Protein AF-0000000073191950 (afdb_homodimer)

pLDDT: mean 92.5, std 9.01, range [41.03, 98.0]

Organism: Anisakis simplex (NCBI:txid6269)

Secondary structure (DSSP, 8-state):
---HHHHHHHHHHHTT-HHHHHHHHHHHTGGGGTTTS-HHHHHHHHHHHHHHHHHHTGGGSTTT---S-HHHHHHHHHHHHHHHHHTT-/---HHHHHHHHHHHTT-HHHHHHHHHHHTGGGGTTTS-HHHHHHHHHHHHHHHHHHTGGGSTTT---S-HHHHHHHHHHHHHHHHHTT-

Sequence (178 aa):
MRCPKMEQCSLNCMNKGLESALPCVIKHCNVHCFDGDCPQCASMAKRIFLHICRENDVPHLPMVMFNGTCLGLFDKVVRKYIDANKNNDMRCPKMEQCSLNCMNKGLESALPCVIKHCNVHCFDGDCPQCASMAKRIFLHICRENDVPHLPMVMFNGTCLGLFDKVVRKYIDANKNND

Foldseek 3Di:
DFQPQLVVQLVVLCVVPPVRSVVSSVQARLLSLQPPRNVVSVVVVLVVQLVVCVVPVVCPPPVNVHDDHSNVVSVVVSVVVNVVRVVVD/DFQPQLVVQLVVLCVVPPVRSVVSSVQARVLSLQPPRNVVSVVVVLVVQLVVCVVPVVCPPPVNVHDDHSNVVSVVVSVVVNVVRVVVD

InterPro domains:
  IPR035161 Protein of unknown function DUF5332 [PF17266] (1-86)
  IPR035161 Protein of unknown function DUF5332 [PTHR38612] (2-83)

Solvent-accessible surface area (backbone atoms only — not comparable to full-atom values): 9674 Å² total; per-residue (Å²): 137,70,33,65,64,33,45,54,46,38,49,60,24,38,62,70,12,65,88,49,17,57,66,41,28,64,72,68,21,54,59,32,32,71,73,74,44,14,59,71,53,36,51,52,51,47,52,52,49,40,50,46,26,64,76,61,46,41,42,71,33,89,50,48,63,44,92,68,50,55,70,54,51,50,51,52,54,50,50,51,52,46,60,68,52,56,72,73,106,135,70,32,65,65,34,45,54,45,39,50,59,25,37,62,70,12,64,88,49,18,56,65,41,28,65,73,69,20,54,59,35,31,69,74,74,44,14,61,71,55,35,51,52,52,47,52,52,48,42,51,48,26,62,76,62,46,42,42,70,34,90,52,47,61,43,93,70,50,56,67,53,50,50,52,54,53,50,49,52,51,46,60,67,53,54,72,73,109

Radius of gyration: 16.43 Å; Cα contacts (8 Å, |Δi|>4): 199; chains: 2; bounding box: 34×49×34 Å

Structure (mmCIF, N/CA/C/O backbone):
data_AF-0000000073191950-model_v1
#
loop_
_entity.id
_entity.type
_entity.pdbx_description
1 polymer 'TAZ-type domain-containing protein'
#
loop_
_atom_site.group_PDB
_atom_site.id
_atom_site.type_symbol
_atom_site.label_atom_id
_atom_site.label_alt_id
_atom_site.label_comp_id
_atom_site.label_asym_id
_atom_site.label_entity_id
_atom_site.label_seq_id
_atom_site.pdbx_PDB_ins_code
_atom_site.Cartn_x
_atom_site.Cartn_y
_atom_site.Cartn_z
_atom_site.occupancy
_atom_site.B_iso_or_equiv
_atom_site.auth_seq_id
_atom_site.auth_comp_id
_atom_site.auth_asym_id
_atom_site.auth_atom_id
_atom_site.pdbx_PDB_model_num
ATOM 1 N N . MET A 1 1 ? 2.404 13.5 -10.039 1 74.25 1 MET A N 1
ATOM 2 C CA . MET A 1 1 ? 1.729 12.234 -9.766 1 74.25 1 MET A CA 1
ATOM 3 C C . MET A 1 1 ? 0.422 12.469 -9.016 1 74.25 1 MET A C 1
ATOM 5 O O . MET A 1 1 ? 0.412 13.094 -7.953 1 74.25 1 MET A O 1
ATOM 9 N N . ARG A 1 2 ? -0.662 12.234 -9.734 1 88.44 2 ARG A N 1
ATOM 10 C CA . ARG A 1 2 ? -1.921 12.516 -9.055 1 88.44 2 ARG A CA 1
ATOM 11 C C . ARG A 1 2 ? -2.727 11.234 -8.844 1 88.44 2 ARG A C 1
ATOM 13 O O . ARG A 1 2 ? -2.689 10.328 -9.68 1 88.44 2 ARG A O 1
ATOM 20 N N . CYS A 1 3 ? -3.334 11.109 -7.656 1 96.88 3 CYS A N 1
ATOM 21 C CA . CYS A 1 3 ? -4.297 10.086 -7.273 1 96.88 3 CYS A CA 1
ATOM 22 C C . CYS A 1 3 ? -5.547 10.711 -6.664 1 96.88 3 CYS A C 1
ATOM 24 O O . CYS A 1 3 ? -5.773 10.602 -5.457 1 96.88 3 CYS A O 1
ATOM 26 N N . PRO A 1 4 ? -6.328 11.234 -7.535 1 96.81 4 PRO A N 1
ATOM 27 C CA . PRO A 1 4 ? -7.371 12.125 -7.016 1 96.81 4 PRO A CA 1
ATOM 28 C C . PRO A 1 4 ? -8.273 11.438 -5.996 1 96.81 4 PRO A C 1
ATOM 30 O O . PRO A 1 4 ? -8.555 12.008 -4.934 1 96.81 4 PRO A O 1
ATOM 33 N N . LYS A 1 5 ? -8.766 10.266 -6.309 1 97.25 5 LYS A N 1
ATOM 34 C CA . LYS A 1 5 ? -9.656 9.578 -5.371 1 97.25 5 LYS A CA 1
ATOM 35 C C . LYS A 1 5 ? -8.922 9.219 -4.082 1 97.25 5 LYS A C 1
ATOM 37 O O . LYS A 1 5 ? -9.453 9.398 -2.988 1 97.25 5 LYS A O 1
ATOM 42 N N . MET A 1 6 ? -7.723 8.75 -4.223 1 96 6 MET A N 1
ATOM 43 C CA . MET A 1 6 ? -6.918 8.391 -3.059 1 96 6 MET A CA 1
ATOM 44 C C . MET A 1 6 ? -6.594 9.625 -2.223 1 96 6 MET A C 1
ATOM 46 O O . MET A 1 6 ? -6.613 9.57 -0.992 1 96 6 MET A O 1
ATOM 50 N N . GLU A 1 7 ? -6.285 10.688 -2.877 1 95.94 7 GLU A N 1
ATOM 51 C CA . GLU A 1 7 ? -5.973 11.93 -2.186 1 95.94 7 GLU A CA 1
ATOM 52 C C . GLU A 1 7 ? -7.148 12.406 -1.339 1 95.94 7 GLU A C 1
ATOM 54 O O . GLU A 1 7 ? -6.984 12.719 -0.158 1 95.94 7 GLU A O 1
ATOM 59 N N . GLN A 1 8 ? -8.289 12.438 -1.971 1 96.5 8 GLN A N 1
ATOM 60 C CA . GLN A 1 8 ? -9.484 12.883 -1.259 1 96.5 8 GLN A CA 1
ATOM 61 C C . GLN A 1 8 ? -9.836 11.93 -0.121 1 96.5 8 GLN A C 1
ATOM 63 O O . GLN A 1 8 ? -10.195 12.367 0.973 1 96.5 8 GLN A O 1
ATOM 68 N N . CYS A 1 9 ? -9.812 10.695 -0.333 1 97.19 9 CYS A N 1
ATOM 69 C CA . CYS A 1 9 ? -10.086 9.68 0.682 1 97.19 9 CYS A CA 1
ATOM 70 C C . CYS A 1 9 ? -9.117 9.812 1.856 1 97.19 9 CYS A C 1
ATOM 72 O O . CYS A 1 9 ? -9.539 9.758 3.016 1 97.19 9 CYS A O 1
ATOM 74 N N . SER A 1 10 ? -7.863 9.977 1.539 1 96.31 10 SER A N 1
ATOM 75 C CA . SER A 1 10 ? -6.84 10.109 2.572 1 96.31 10 SER A CA 1
ATOM 76 C C . SER A 1 10 ? -7.066 11.367 3.41 1 96.31 10 SER A C 1
ATOM 78 O O . SER A 1 10 ? -6.855 11.352 4.625 1 96.31 10 SER A O 1
ATOM 80 N N . LEU A 1 11 ? -7.445 12.406 2.723 1 94.88 11 LEU A N 1
ATOM 81 C CA . LEU A 1 11 ? -7.738 13.641 3.441 1 94.88 11 LEU A CA 1
ATOM 82 C C . LEU A 1 11 ? -8.883 13.438 4.43 1 94.88 11 LEU A C 1
ATOM 84 O O . LEU A 1 11 ? -8.828 13.93 5.559 1 94.88 11 LEU A O 1
ATOM 88 N N . ASN A 1 12 ? -9.93 12.719 3.994 1 96.12 12 ASN A N 1
ATOM 89 C CA . ASN A 1 12 ? -11.031 12.398 4.891 1 96.12 12 ASN A CA 1
ATOM 90 C C . ASN A 1 12 ? -10.547 11.617 6.117 1 96.12 12 ASN A C 1
ATOM 92 O O . ASN A 1 12 ? -11.039 11.836 7.227 1 96.12 12 ASN A O 1
ATOM 96 N N . CYS A 1 13 ? -9.641 10.773 5.934 1 96.44 13 CYS A N 1
ATOM 97 C CA . CYS A 1 13 ? -9.078 10.008 7.039 1 96.44 13 CYS A CA 1
ATOM 98 C C . CYS A 1 13 ? -8.266 10.898 7.965 1 96.44 13 CYS A C 1
ATOM 100 O O . CYS A 1 13 ? -8.344 10.773 9.188 1 96.44 13 CYS A O 1
ATOM 102 N N . MET A 1 14 ? -7.48 11.781 7.434 1 93.38 14 MET A N 1
ATOM 103 C CA . MET A 1 14 ? -6.621 12.648 8.242 1 93.38 14 MET A CA 1
ATOM 104 C C . MET A 1 14 ? -7.453 13.617 9.07 1 93.38 14 MET A C 1
ATOM 106 O O . MET A 1 14 ? -7.051 14.008 10.164 1 93.38 14 MET A O 1
ATOM 110 N N . ASN A 1 15 ? -8.641 13.922 8.617 1 92.06 15 ASN A N 1
ATOM 111 C CA . ASN A 1 15 ? -9.539 14.812 9.344 1 92.06 15 ASN A CA 1
ATOM 112 C C . ASN A 1 15 ? -10.086 14.148 10.602 1 92.06 15 ASN A C 1
ATOM 114 O O . ASN A 1 15 ? -10.617 14.82 11.484 1 92.06 15 ASN A O 1
ATOM 118 N N . LYS A 1 16 ? -9.922 12.828 10.688 1 91.38 16 LYS A N 1
ATOM 119 C CA . LYS A 1 16 ? -10.359 12.094 11.867 1 91.38 16 LYS A CA 1
ATOM 120 C C . LYS A 1 16 ? -9.258 12.039 12.922 1 91.38 16 LYS A C 1
ATOM 122 O O . LYS A 1 16 ? -9.484 11.594 14.047 1 91.38 16 LYS A O 1
ATOM 127 N N . GLY A 1 17 ? -8.125 12.477 12.555 1 88.12 17 GLY A N 1
ATOM 128 C CA . GLY A 1 17 ? -6.961 12.461 13.43 1 88.12 17 GLY A CA 1
ATOM 129 C C . GLY A 1 17 ? -5.863 11.539 12.938 1 88.12 17 GLY A C 1
ATOM 130 O O . GLY A 1 17 ? -6.133 10.562 12.227 1 88.12 17 GLY A O 1
ATOM 131 N N . LEU A 1 18 ? -4.684 11.789 13.352 1 84.62 18 LEU A N 1
ATOM 132 C CA . LEU A 1 18 ? -3.504 11.078 12.867 1 84.62 18 LEU A CA 1
ATOM 133 C C . LEU A 1 18 ? -3.523 9.625 13.312 1 84.62 18 LEU A C 1
ATOM 135 O O . LEU A 1 18 ? -3.096 8.734 12.578 1 84.62 18 LEU A O 1
ATOM 139 N N . GLU A 1 19 ? -4.031 9.406 14.531 1 86.56 19 GLU A N 1
ATOM 140 C CA . GLU A 1 19 ? -4.027 8.07 15.117 1 86.56 19 GLU A CA 1
ATOM 141 C C . GLU A 1 19 ? -4.934 7.121 14.336 1 86.56 19 GLU A C 1
ATOM 143 O O . GLU A 1 19 ? -4.641 5.93 14.219 1 86.56 19 GLU A O 1
ATOM 148 N N . SER A 1 20 ? -5.965 7.742 13.742 1 90.94 20 SER A N 1
ATOM 149 C CA . SER A 1 20 ? -6.93 6.902 13.039 1 90.94 20 SER A CA 1
ATOM 150 C C . SER A 1 20 ? -6.68 6.914 11.539 1 90.94 20 SER A C 1
ATOM 152 O O . SER A 1 20 ? -7.262 6.113 10.797 1 90.94 20 SER A O 1
ATOM 154 N N . ALA A 1 21 ? -5.844 7.734 11.062 1 92.12 21 ALA A N 1
ATOM 155 C CA . ALA A 1 21 ? -5.695 7.969 9.625 1 92.12 21 ALA A CA 1
ATOM 156 C C . ALA A 1 21 ? -5.129 6.734 8.93 1 92.12 21 ALA A C 1
ATOM 158 O O . ALA A 1 21 ? -5.617 6.332 7.867 1 92.12 21 ALA A O 1
ATOM 159 N N . LEU A 1 22 ? -4.145 6.07 9.547 1 89.38 22 LEU A N 1
ATOM 160 C CA . LEU A 1 22 ? -3.469 4.969 8.867 1 89.38 22 LEU A CA 1
ATOM 161 C C . LEU A 1 22 ? -4.41 3.781 8.688 1 89.38 22 LEU A C 1
ATOM 163 O O . LEU A 1 22 ? -4.625 3.322 7.562 1 89.38 22 LEU A O 1
ATOM 167 N N . PRO A 1 23 ? -5 3.289 9.852 1 90.56 23 PRO A N 1
ATOM 168 C CA . PRO A 1 23 ? -5.961 2.205 9.641 1 90.56 23 PRO A CA 1
ATOM 169 C C . PRO A 1 23 ? -7.098 2.598 8.703 1 90.56 23 PRO A C 1
ATOM 171 O O . PRO A 1 23 ? -7.566 1.769 7.914 1 90.56 23 PRO A O 1
ATOM 174 N N . CYS A 1 24 ? -7.484 3.82 8.773 1 94.38 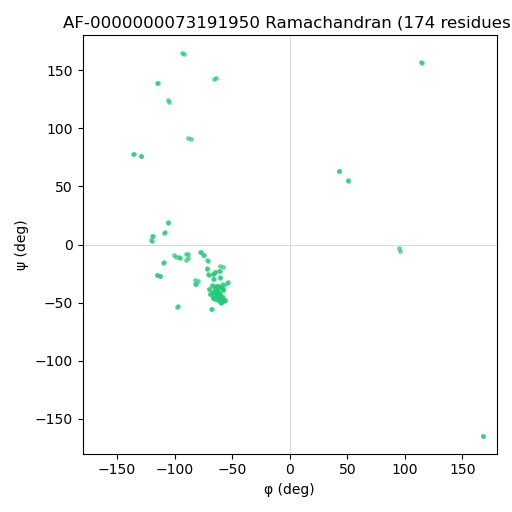24 CYS A N 1
ATOM 175 C CA . CYS A 1 24 ? -8.547 4.324 7.914 1 94.38 24 CYS A CA 1
AT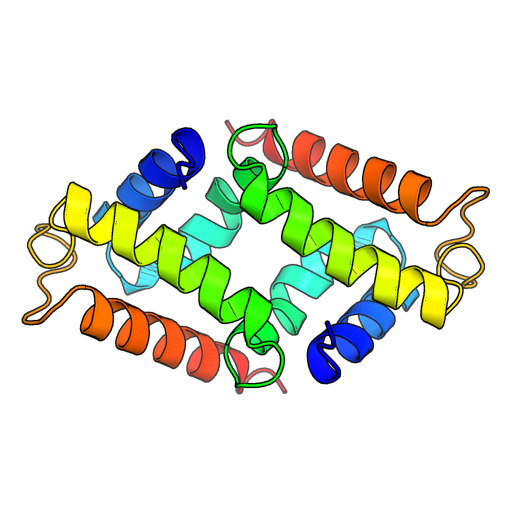OM 176 C C . CYS A 1 24 ? -8.125 4.289 6.449 1 94.38 24 CYS A C 1
ATOM 178 O O . CYS A 1 24 ? -8.891 3.84 5.59 1 94.38 24 CYS A O 1
ATOM 180 N N . VAL A 1 25 ? -6.902 4.766 6.059 1 94.81 25 VAL A N 1
ATOM 181 C CA . VAL A 1 25 ? -6.395 4.777 4.691 1 94.81 25 VAL A CA 1
ATOM 182 C C . VAL A 1 25 ? -6.238 3.344 4.188 1 94.81 25 VAL A C 1
ATOM 184 O O . VAL A 1 25 ? -6.625 3.029 3.061 1 94.81 25 VAL A O 1
ATOM 187 N N . ILE A 1 26 ? -5.746 2.479 5.035 1 91.75 26 ILE A N 1
ATOM 188 C CA . ILE A 1 26 ? -5.52 1.085 4.664 1 91.75 26 ILE A CA 1
ATOM 189 C C . ILE A 1 26 ? -6.855 0.419 4.332 1 91.75 26 ILE A C 1
ATOM 191 O O . ILE A 1 26 ? -6.957 -0.325 3.354 1 91.75 26 ILE A O 1
ATOM 195 N N . LYS A 1 27 ? -7.82 0.741 5.074 1 91.88 27 LYS A N 1
ATOM 196 C CA . LYS A 1 27 ? -9.109 0.076 4.922 1 91.88 27 LYS A CA 1
ATOM 197 C C . LYS A 1 27 ? -9.906 0.681 3.77 1 91.88 27 LYS A C 1
ATOM 199 O O . LYS A 1 27 ? -10.57 -0.041 3.02 1 91.88 27 LYS A O 1
ATOM 204 N N . HIS A 1 28 ? -9.727 1.981 3.596 1 94.19 28 HIS A N 1
ATOM 205 C CA . HIS A 1 28 ? -10.711 2.629 2.738 1 94.19 28 HIS A CA 1
ATOM 206 C C . HIS A 1 28 ? -10.07 3.172 1.468 1 94.19 28 HIS A C 1
ATOM 208 O O . HIS A 1 28 ? -10.742 3.354 0.452 1 94.19 28 HIS A O 1
ATOM 214 N N . CYS A 1 29 ? -8.844 3.475 1.496 1 96.69 29 CYS A N 1
ATOM 215 C CA . CYS A 1 29 ? -8.305 4.316 0.433 1 96.69 29 CYS A CA 1
ATOM 216 C C . CYS A 1 29 ? -7.332 3.539 -0.443 1 96.69 29 CYS A C 1
ATOM 218 O O . CYS A 1 29 ? -7.172 3.846 -1.625 1 96.69 29 CYS A O 1
ATOM 220 N N . ASN A 1 30 ? -6.648 2.512 0.024 1 94.19 30 ASN A N 1
ATOM 221 C CA . ASN A 1 30 ? -5.621 1.782 -0.715 1 94.19 30 ASN A CA 1
ATOM 222 C C . ASN A 1 30 ? -6.188 1.149 -1.983 1 94.19 30 ASN A C 1
ATOM 224 O O . ASN A 1 30 ? -5.477 1 -2.979 1 94.19 30 ASN A O 1
ATOM 228 N N . VAL A 1 31 ? -7.445 0.844 -1.942 1 95 31 VAL A N 1
ATOM 229 C CA . VAL A 1 31 ? -8.078 0.2 -3.086 1 95 31 VAL A CA 1
ATOM 230 C C . VAL A 1 31 ? -7.988 1.108 -4.309 1 95 31 VAL A C 1
ATOM 232 O O . VAL A 1 31 ? -7.934 0.629 -5.445 1 95 31 VAL A O 1
ATOM 235 N N . HIS A 1 32 ? -7.82 2.393 -4.098 1 96.25 32 HIS A N 1
ATOM 236 C CA . HIS A 1 32 ? -7.812 3.35 -5.195 1 96.25 32 HIS A CA 1
ATOM 237 C C . HIS A 1 32 ? -6.48 3.322 -5.938 1 96.25 32 HIS A C 1
ATOM 239 O O . HIS A 1 32 ? -6.359 3.889 -7.027 1 96.25 32 HIS A O 1
ATOM 245 N N . CYS A 1 33 ? -5.594 2.57 -5.379 1 95.88 33 CYS A N 1
ATOM 246 C CA . CYS A 1 33 ? -4.383 2.268 -6.129 1 95.88 33 CYS A CA 1
ATOM 247 C C . CYS A 1 33 ? -4.699 1.436 -7.367 1 95.88 33 CYS A C 1
ATOM 249 O O . CYS A 1 33 ? -3.992 1.515 -8.375 1 95.88 33 CYS A O 1
ATOM 251 N N . PHE A 1 34 ? -5.797 0.76 -7.293 1 96.69 34 PHE A N 1
ATOM 252 C CA . PHE A 1 34 ? -5.949 -0.314 -8.266 1 96.69 34 PHE A CA 1
ATOM 253 C C . PHE A 1 34 ? -7.18 -0.085 -9.141 1 96.69 34 PHE A C 1
ATOM 255 O O . PHE A 1 34 ? -7.461 -0.876 -10.039 1 96.69 34 PHE A O 1
ATOM 262 N N . ASP A 1 35 ? -7.879 0.985 -8.992 1 95.56 35 ASP A N 1
ATOM 263 C CA . ASP A 1 35 ? -9.125 1.177 -9.727 1 95.56 35 ASP A CA 1
ATOM 264 C C . ASP A 1 35 ? -8.945 2.191 -10.852 1 95.56 35 ASP A C 1
ATOM 266 O O . ASP A 1 35 ? -9.922 2.797 -11.305 1 95.56 35 ASP A O 1
ATOM 270 N N . GLY A 1 36 ? -7.613 2.412 -11.234 1 94.88 36 GLY A N 1
ATOM 271 C CA . GLY A 1 36 ? -7.344 3.297 -12.352 1 94.88 36 GLY A CA 1
ATOM 272 C C . GLY A 1 36 ? -7.035 4.719 -11.93 1 94.88 36 GLY A C 1
ATOM 273 O O . GLY A 1 36 ? -6.656 5.551 -12.766 1 94.88 36 GLY A O 1
ATOM 274 N N . ASP A 1 37 ? -7.145 5.027 -10.641 1 95.81 37 ASP A N 1
ATOM 275 C CA . ASP A 1 37 ? -6.98 6.375 -10.109 1 95.81 37 ASP A CA 1
ATOM 276 C C . ASP A 1 37 ? -5.504 6.738 -9.969 1 95.81 37 ASP A C 1
ATOM 278 O O . ASP A 1 37 ? -5.133 7.906 -10.086 1 95.81 37 ASP A O 1
ATOM 282 N N . CYS A 1 38 ? -4.785 5.758 -9.711 1 96.69 38 CYS A N 1
ATOM 283 C CA . CYS A 1 38 ? -3.393 5.996 -9.344 1 96.69 38 CYS A CA 1
ATOM 284 C C . CYS A 1 38 ? -2.467 5.027 -10.07 1 96.69 38 CYS A C 1
ATOM 286 O O . CYS A 1 38 ? -1.84 4.172 -9.445 1 96.69 38 CYS A O 1
ATOM 288 N N . PRO A 1 39 ? -2.156 5.242 -11.367 1 95.88 39 PRO A N 1
ATOM 289 C CA . PRO A 1 39 ? -1.401 4.289 -12.18 1 95.88 39 PRO A CA 1
ATOM 290 C C . PRO A 1 39 ? 0.015 4.055 -11.656 1 95.88 39 PRO A C 1
ATOM 292 O O . PRO A 1 39 ? 0.561 2.961 -11.812 1 95.88 39 PRO A O 1
ATOM 295 N N . GLN A 1 40 ? 0.62 5.125 -11.141 1 94.19 40 GLN A N 1
ATOM 296 C CA . GLN A 1 40 ? 1.975 4.965 -10.625 1 94.19 40 GLN A CA 1
ATOM 297 C C . GLN A 1 40 ? 1.997 4.008 -9.438 1 94.19 40 GLN A C 1
ATOM 299 O O . GLN A 1 40 ? 2.938 3.229 -9.273 1 94.19 40 GLN A O 1
ATOM 304 N N . CYS A 1 41 ? 0.991 4.031 -8.594 1 96 41 CYS A N 1
ATOM 305 C CA . CYS A 1 41 ? 0.859 3.115 -7.465 1 96 41 CYS A CA 1
ATOM 306 C C . CYS A 1 41 ? 0.647 1.685 -7.945 1 96 41 CYS A C 1
ATOM 308 O O . CYS A 1 41 ? 1.299 0.759 -7.457 1 96 41 CYS A O 1
ATOM 310 N N . ALA A 1 42 ? -0.229 1.521 -8.883 1 96.62 42 ALA A N 1
ATOM 311 C CA . ALA A 1 42 ? -0.531 0.199 -9.43 1 96.62 42 ALA A CA 1
ATOM 312 C C . ALA A 1 42 ? 0.695 -0.411 -10.102 1 96.62 42 ALA A C 1
ATOM 314 O O . ALA A 1 42 ? 0.945 -1.612 -9.977 1 96.62 42 ALA A O 1
ATOM 315 N N . SER A 1 43 ? 1.378 0.43 -10.812 1 96.06 43 SER A N 1
ATOM 316 C CA . SER A 1 43 ? 2.559 -0.053 -11.523 1 96.06 43 SER A CA 1
ATOM 317 C C . SER A 1 43 ? 3.625 -0.545 -10.555 1 96.06 43 SER A C 1
ATOM 319 O O . SER A 1 43 ? 4.281 -1.56 -10.805 1 96.06 43 SER A O 1
ATOM 321 N N . MET A 1 44 ? 3.77 0.178 -9.484 1 94.69 44 MET A N 1
ATOM 322 C CA . MET A 1 44 ? 4.742 -0.229 -8.477 1 94.69 44 MET A CA 1
ATOM 323 C C . MET A 1 44 ? 4.336 -1.548 -7.824 1 94.69 44 MET A C 1
ATOM 325 O O . MET A 1 44 ? 5.148 -2.469 -7.715 1 94.69 44 MET A O 1
ATOM 329 N N . ALA A 1 45 ? 3.135 -1.686 -7.469 1 96.12 45 ALA A N 1
ATOM 330 C CA . ALA A 1 45 ? 2.633 -2.914 -6.859 1 96.12 45 ALA A CA 1
ATOM 331 C C . ALA A 1 45 ? 2.771 -4.098 -7.812 1 96.12 45 ALA A C 1
ATOM 333 O O . ALA A 1 45 ? 3.164 -5.191 -7.398 1 96.12 45 ALA A O 1
ATOM 334 N N . LYS A 1 46 ? 2.445 -3.844 -9.031 1 97.06 46 LYS A N 1
ATOM 335 C CA . LYS A 1 46 ? 2.537 -4.875 -10.062 1 97.06 46 LYS A CA 1
ATOM 336 C C . LYS A 1 46 ? 3.971 -5.375 -10.211 1 97.06 46 LYS A C 1
ATOM 338 O O . LYS A 1 46 ? 4.207 -6.586 -10.281 1 97.06 46 LYS A O 1
ATOM 343 N N . ARG A 1 47 ? 4.852 -4.445 -10.25 1 96.56 47 ARG A N 1
ATOM 344 C CA . ARG A 1 47 ? 6.254 -4.82 -10.422 1 96.56 47 ARG A CA 1
ATOM 345 C C . ARG A 1 47 ? 6.734 -5.684 -9.258 1 96.56 47 ARG A C 1
ATOM 347 O O . ARG A 1 47 ? 7.395 -6.703 -9.477 1 96.56 47 ARG A O 1
ATOM 354 N N . ILE A 1 48 ? 6.391 -5.324 -8.062 1 95.44 48 ILE A N 1
ATOM 355 C CA . ILE A 1 48 ? 6.805 -6.078 -6.887 1 95.44 48 ILE A CA 1
ATOM 356 C C . ILE A 1 48 ? 6.148 -7.453 -6.898 1 95.44 48 ILE A C 1
ATOM 358 O O . ILE A 1 48 ? 6.82 -8.469 -6.715 1 95.44 48 ILE A O 1
ATOM 362 N N . PHE A 1 49 ? 4.887 -7.484 -7.207 1 96.25 49 PHE A N 1
ATOM 363 C CA . PHE A 1 49 ? 4.133 -8.734 -7.234 1 96.25 49 PHE A CA 1
ATOM 364 C C . PHE A 1 49 ? 4.699 -9.688 -8.281 1 96.25 49 PHE A C 1
ATOM 366 O O . PHE A 1 49 ? 4.906 -10.867 -8.008 1 96.25 49 PHE A O 1
ATOM 373 N N . LEU A 1 50 ? 4.938 -9.188 -9.492 1 97.38 50 LEU A N 1
ATOM 374 C CA . LEU A 1 50 ? 5.41 -10.039 -10.578 1 97.38 50 LEU A CA 1
ATOM 375 C C . LEU A 1 50 ? 6.797 -10.594 -10.273 1 97.38 50 LEU A C 1
ATOM 377 O O . LEU A 1 50 ? 7.09 -11.75 -10.594 1 97.38 50 LEU A O 1
ATOM 381 N N . HIS A 1 51 ? 7.562 -9.742 -9.688 1 96.5 51 HIS A N 1
ATOM 382 C CA . HIS A 1 51 ? 8.883 -10.219 -9.281 1 96.5 51 HIS A CA 1
ATOM 383 C C . HIS A 1 51 ? 8.766 -11.391 -8.312 1 96.5 51 HIS A C 1
ATOM 385 O O . HIS A 1 51 ? 9.383 -12.438 -8.523 1 96.5 51 HIS A O 1
ATOM 391 N N . ILE A 1 52 ? 8.008 -11.289 -7.289 1 96.31 52 ILE A N 1
ATOM 392 C CA . ILE A 1 52 ? 7.805 -12.336 -6.297 1 96.31 52 ILE A CA 1
ATOM 393 C C . ILE A 1 52 ? 7.223 -13.578 -6.969 1 96.31 52 ILE A C 1
ATOM 395 O O . ILE A 1 52 ? 7.688 -14.695 -6.734 1 96.31 52 ILE A O 1
ATOM 399 N N . CYS A 1 53 ? 6.281 -13.344 -7.715 1 97.12 53 CYS A N 1
ATOM 400 C CA . CYS A 1 53 ? 5.531 -14.414 -8.367 1 97.12 53 CYS A CA 1
ATOM 401 C C . CYS A 1 53 ?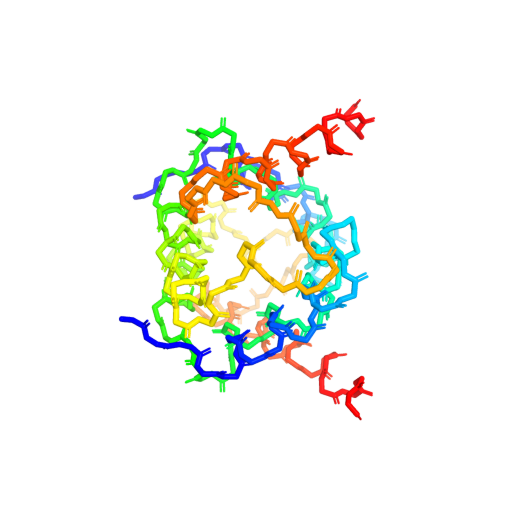 6.438 -15.242 -9.273 1 97.12 53 CYS A C 1
ATOM 403 O O . CYS A 1 53 ? 6.406 -16.469 -9.227 1 97.12 53 CYS A O 1
ATOM 405 N N . ARG A 1 54 ? 7.223 -14.57 -10.078 1 96.94 54 ARG A N 1
ATOM 406 C CA . ARG A 1 54 ? 8.094 -15.266 -11.023 1 96.94 54 ARG A CA 1
ATOM 407 C C . ARG A 1 54 ? 9.219 -15.992 -10.297 1 96.94 54 ARG A C 1
ATOM 409 O O . ARG A 1 54 ? 9.523 -17.141 -10.617 1 96.94 54 ARG A O 1
ATOM 416 N N . GLU A 1 55 ? 9.664 -15.352 -9.344 1 95.81 55 GLU A N 1
ATOM 417 C CA . GLU A 1 55 ? 10.82 -15.898 -8.633 1 95.81 55 GLU A CA 1
ATOM 418 C C . GLU A 1 55 ? 10.438 -17.141 -7.832 1 95.81 55 GLU A C 1
ATOM 420 O O . GLU A 1 55 ? 11.266 -18.031 -7.621 1 95.81 55 GLU A O 1
ATOM 425 N N . ASN A 1 56 ? 9.203 -17.219 -7.465 1 95.19 56 ASN A N 1
ATOM 426 C CA . ASN A 1 56 ? 8.812 -18.297 -6.555 1 95.19 56 ASN A CA 1
ATOM 427 C C . ASN A 1 56 ? 7.762 -19.219 -7.188 1 95.19 56 ASN A C 1
ATOM 429 O O . ASN A 1 56 ? 7.16 -20.031 -6.5 1 95.19 56 ASN A O 1
ATOM 433 N N . ASP A 1 57 ? 7.523 -18.984 -8.453 1 95.12 57 ASP A N 1
ATOM 434 C CA . ASP A 1 57 ? 6.555 -19.797 -9.18 1 95.12 57 ASP A CA 1
ATOM 435 C C . ASP A 1 57 ? 5.234 -19.875 -8.414 1 95.12 57 ASP A C 1
ATOM 437 O O . ASP A 1 57 ? 4.723 -20.984 -8.172 1 95.12 57 ASP A O 1
ATOM 441 N N . VAL A 1 58 ? 4.641 -18.812 -8.078 1 96.06 58 VAL A N 1
ATOM 442 C CA . VAL A 1 58 ? 3.5 -18.672 -7.18 1 96.06 58 VAL A CA 1
ATOM 443 C C . VAL A 1 58 ? 2.291 -19.406 -7.762 1 96.06 58 VAL A C 1
ATOM 445 O O . VAL A 1 58 ? 1.556 -20.078 -7.035 1 96.06 58 VAL A O 1
ATOM 448 N N . PRO A 1 59 ? 2.031 -19.328 -9.078 1 95.19 59 PRO A N 1
ATOM 449 C CA . PRO A 1 59 ? 0.833 -19.984 -9.617 1 95.19 59 PRO A CA 1
ATOM 450 C C . PRO A 1 59 ? 0.807 -21.484 -9.336 1 95.19 59 PRO A C 1
ATOM 452 O O . PRO A 1 59 ? -0.268 -22.094 -9.289 1 95.19 59 PRO A O 1
ATOM 455 N N . HIS A 1 60 ? 1.973 -22.062 -9.031 1 94.06 60 HIS A N 1
ATOM 456 C CA . HIS A 1 60 ? 2.039 -23.516 -8.859 1 94.06 60 HIS A CA 1
ATOM 457 C C . HIS A 1 60 ? 2.242 -23.875 -7.391 1 94.06 60 HIS A C 1
ATOM 459 O O . HIS A 1 60 ? 2.482 -25.047 -7.066 1 94.06 60 HIS A O 1
ATOM 465 N N . LEU A 1 61 ? 2.131 -22.922 -6.52 1 93.75 61 LEU A N 1
ATOM 466 C CA . LEU A 1 61 ? 2.137 -23.25 -5.094 1 93.75 61 LEU A CA 1
ATOM 467 C C . LEU A 1 61 ? 0.926 -24.094 -4.727 1 93.75 61 LEU A C 1
ATOM 469 O O . LEU A 1 61 ? -0.166 -23.906 -5.262 1 93.75 61 LEU A O 1
ATOM 473 N N . PRO A 1 62 ? 1.035 -25.016 -3.854 1 91.94 62 PRO A N 1
ATOM 474 C CA . PRO A 1 62 ? -0.031 -25.953 -3.525 1 91.94 62 PRO A CA 1
ATOM 475 C C . PRO A 1 62 ? -1.336 -25.266 -3.137 1 91.94 62 PRO A C 1
ATOM 477 O O . PRO A 1 62 ? -2.418 -25.75 -3.492 1 91.94 62 PRO A O 1
ATOM 480 N N . MET A 1 63 ? -1.304 -24.125 -2.506 1 91.38 63 MET A N 1
ATOM 481 C CA . MET A 1 63 ? -2.521 -23.469 -2.021 1 91.38 63 MET A CA 1
ATOM 482 C C . MET A 1 63 ? -3.029 -22.438 -3.027 1 91.38 63 MET A C 1
ATOM 484 O O . MET A 1 63 ? -4.125 -21.906 -2.869 1 91.38 63 MET A O 1
ATOM 488 N N . VAL A 1 64 ? -2.332 -22.047 -4.031 1 91 64 VAL A N 1
ATOM 489 C CA . VAL A 1 64 ? -2.742 -21.062 -5.027 1 91 64 VAL A CA 1
ATOM 490 C C . VAL A 1 64 ? -3.297 -21.781 -6.258 1 91 64 VAL A C 1
ATOM 492 O O . VAL A 1 64 ? -4.449 -21.562 -6.645 1 91 64 VAL A O 1
ATOM 495 N N . MET A 1 65 ? -2.607 -22.688 -6.816 1 89.25 65 MET A N 1
ATOM 496 C CA . MET A 1 65 ? -3.02 -23.531 -7.938 1 89.25 65 MET A CA 1
ATOM 497 C C . MET A 1 65 ? -3.746 -22.703 -8.992 1 89.25 65 MET A C 1
ATOM 499 O O . MET A 1 65 ? -4.91 -22.969 -9.305 1 89.25 65 MET A O 1
ATOM 503 N N . PHE A 1 66 ? -3.121 -21.828 -9.539 1 93.94 66 PHE A N 1
ATOM 504 C CA . PHE A 1 66 ? -3.615 -20.938 -10.594 1 93.94 66 PHE A CA 1
ATOM 505 C C . PHE A 1 66 ? -3.031 -21.344 -11.945 1 93.94 66 PHE A C 1
ATOM 507 O O . PHE A 1 66 ? -1.816 -21.5 -12.086 1 93.94 66 PHE A O 1
ATOM 514 N N . ASN A 1 67 ? -3.975 -21.578 -12.852 1 92.69 67 ASN A N 1
ATOM 515 C CA . ASN A 1 67 ? -3.543 -21.906 -14.203 1 92.69 67 ASN A CA 1
ATOM 516 C C . ASN A 1 67 ? -3.354 -20.656 -15.062 1 92.69 67 ASN A C 1
ATOM 518 O O . ASN A 1 67 ? -4.324 -20.094 -15.555 1 92.69 67 ASN A O 1
ATOM 522 N N . GLY A 1 68 ? -2.262 -20.156 -15.094 1 95.62 68 GLY A N 1
ATOM 523 C CA . GLY A 1 68 ? -1.992 -18.969 -15.883 1 95.62 68 GLY A CA 1
ATOM 524 C C . GLY A 1 68 ? -0.652 -18.328 -15.57 1 95.62 68 GLY A C 1
ATOM 525 O O . GLY A 1 68 ? 0.24 -18.984 -15.023 1 95.62 68 GLY A O 1
ATOM 526 N N . THR A 1 69 ? -0.499 -17.125 -16 1 97.31 69 THR A N 1
ATOM 527 C CA . THR A 1 69 ? 0.74 -16.375 -15.812 1 97.31 69 THR A CA 1
ATOM 528 C C . THR A 1 69 ? 0.684 -15.547 -14.531 1 97.31 69 THR A C 1
ATOM 530 O O . THR A 1 69 ? -0.396 -15.312 -13.984 1 97.31 69 THR A O 1
ATOM 533 N N . CYS A 1 70 ? 1.792 -15.094 -14.086 1 97.94 70 CYS A N 1
ATOM 534 C CA . CYS A 1 70 ? 1.856 -14.18 -12.945 1 97.94 70 CYS A CA 1
ATOM 535 C C . CYS A 1 70 ? 1.05 -12.922 -13.219 1 97.94 70 CYS A C 1
ATOM 537 O O . CYS A 1 70 ? 0.402 -12.383 -12.312 1 97.94 70 CYS A O 1
ATOM 539 N N . LEU A 1 71 ? 1.118 -12.422 -14.453 1 98 71 LEU A N 1
ATOM 540 C CA . LEU A 1 71 ? 0.325 -11.25 -14.805 1 98 71 LEU A CA 1
ATOM 541 C C . LEU A 1 71 ? -1.164 -11.531 -14.633 1 98 71 LEU A C 1
ATOM 543 O O . LEU A 1 71 ? -1.904 -10.688 -14.117 1 98 71 LEU A O 1
ATOM 547 N N . GLY A 1 72 ? -1.52 -12.664 -15.086 1 97.19 72 GLY A N 1
ATOM 548 C CA . GLY A 1 72 ? -2.908 -13.055 -14.906 1 97.19 72 GLY A CA 1
ATOM 549 C C . GLY A 1 72 ? -3.309 -13.195 -13.445 1 97.19 72 GLY A C 1
ATOM 550 O O . GLY A 1 72 ? -4.414 -12.812 -13.062 1 97.19 72 GLY A O 1
ATOM 551 N N . LEU A 1 73 ? -2.506 -13.766 -12.688 1 96.62 73 LEU A N 1
ATOM 552 C CA . LEU A 1 73 ? -2.779 -13.922 -11.266 1 96.62 73 LEU A CA 1
ATOM 553 C C . LEU A 1 73 ? -2.902 -12.562 -10.578 1 96.62 73 LEU A C 1
ATOM 555 O O . LEU A 1 73 ? -3.783 -12.359 -9.742 1 96.62 73 LEU A O 1
ATOM 559 N N . PHE A 1 74 ? -2.035 -11.648 -10.914 1 96.56 74 PHE A N 1
ATOM 560 C CA . PHE A 1 74 ? -2.113 -10.289 -10.391 1 96.56 74 PHE A CA 1
ATOM 561 C C . PHE A 1 74 ? -3.473 -9.672 -10.688 1 96.56 74 PHE A C 1
ATOM 563 O O . PHE A 1 74 ? -4.102 -9.078 -9.805 1 96.56 74 PHE A O 1
ATOM 570 N N . ASP A 1 75 ? -3.887 -9.797 -11.898 1 96.44 75 ASP A N 1
ATOM 571 C CA . ASP A 1 75 ? -5.168 -9.227 -12.305 1 96.44 75 ASP A CA 1
ATOM 572 C C . ASP A 1 75 ? -6.316 -9.828 -11.5 1 96.44 75 ASP A C 1
ATOM 574 O O . ASP A 1 75 ? -7.227 -9.109 -11.078 1 96.44 75 ASP A O 1
ATOM 578 N N . LYS A 1 76 ? -6.258 -11.086 -11.359 1 94.44 76 LYS A N 1
ATOM 579 C CA . LYS A 1 76 ? -7.297 -11.758 -10.586 1 94.44 76 LYS A CA 1
ATOM 580 C C . LYS A 1 76 ? -7.312 -11.266 -9.141 1 94.44 76 LYS A C 1
ATOM 582 O O . LYS A 1 76 ? -8.375 -10.977 -8.594 1 94.44 76 LYS A O 1
ATOM 587 N N . VAL A 1 77 ? -6.188 -11.164 -8.492 1 93.81 77 VAL A N 1
ATOM 588 C CA . VAL A 1 77 ? -6.066 -10.742 -7.098 1 93.81 77 VAL A CA 1
ATOM 589 C C . VAL A 1 77 ? -6.566 -9.312 -6.949 1 93.81 77 VAL A C 1
ATOM 591 O O . VAL A 1 77 ? -7.309 -9 -6.012 1 93.81 77 VAL A O 1
ATOM 594 N N . VAL A 1 78 ? -6.172 -8.445 -7.875 1 95 78 VAL A N 1
ATOM 595 C CA . VAL A 1 78 ? -6.555 -7.043 -7.828 1 95 78 VAL A CA 1
ATOM 596 C C . VAL A 1 78 ? -8.062 -6.906 -8 1 95 78 VAL A C 1
ATOM 598 O O . VAL A 1 78 ? -8.703 -6.109 -7.32 1 95 78 VAL A O 1
ATOM 601 N N . ARG A 1 79 ? -8.641 -7.676 -8.906 1 94.75 79 ARG A N 1
ATOM 602 C CA . ARG A 1 79 ? -10.086 -7.629 -9.109 1 94.75 79 ARG A CA 1
ATOM 603 C C . ARG A 1 79 ? -10.828 -8.047 -7.84 1 94.75 79 ARG A C 1
ATOM 605 O O . ARG A 1 79 ? -11.82 -7.426 -7.461 1 94.75 79 ARG A O 1
ATOM 612 N N . LYS A 1 80 ? -10.367 -9.016 -7.234 1 91.69 80 LYS A N 1
ATOM 613 C CA . LYS A 1 80 ? -10.984 -9.438 -5.98 1 91.69 80 LYS A CA 1
ATOM 614 C C . LYS A 1 80 ? -10.891 -8.344 -4.922 1 91.69 80 LYS A C 1
ATOM 616 O O . LYS A 1 80 ? -11.844 -8.125 -4.168 1 91.69 80 LYS A O 1
ATOM 621 N N . TYR A 1 81 ? -9.805 -7.77 -4.895 1 92.5 81 TYR A N 1
ATOM 622 C CA . TYR A 1 81 ? -9.578 -6.699 -3.932 1 92.5 81 TYR A CA 1
ATOM 623 C C . TYR A 1 81 ? -10.539 -5.539 -4.164 1 92.5 81 TYR A C 1
ATOM 625 O O . TYR A 1 81 ? -11.148 -5.035 -3.217 1 92.5 81 TYR A O 1
ATOM 633 N N . ILE A 1 82 ? -10.672 -5.148 -5.395 1 94.38 82 ILE A N 1
ATOM 634 C CA . ILE A 1 82 ? -11.562 -4.051 -5.738 1 94.38 82 ILE A CA 1
ATOM 635 C C . ILE A 1 82 ? -13.008 -4.438 -5.414 1 94.38 82 ILE A C 1
ATOM 637 O O . ILE A 1 82 ? -13.75 -3.65 -4.828 1 94.38 82 ILE A O 1
ATOM 641 N N . ASP A 1 83 ? -13.352 -5.664 -5.77 1 92.75 83 ASP A N 1
ATOM 642 C CA . ASP A 1 83 ? -14.711 -6.133 -5.539 1 92.75 83 ASP A CA 1
ATOM 643 C C . ASP A 1 83 ? -15.039 -6.176 -4.047 1 92.75 83 ASP A C 1
ATOM 645 O O . ASP A 1 83 ? -16.172 -5.891 -3.641 1 92.75 83 ASP A O 1
ATOM 649 N N . ALA A 1 84 ? -14.102 -6.512 -3.238 1 89.62 84 ALA A N 1
ATOM 650 C CA . ALA A 1 84 ? -14.305 -6.617 -1.795 1 89.62 84 ALA A CA 1
ATOM 651 C C . ALA A 1 84 ? -14.469 -5.238 -1.163 1 89.62 84 ALA A C 1
ATOM 653 O O . ALA A 1 84 ? -15.047 -5.109 -0.082 1 89.62 84 ALA A O 1
ATOM 654 N N . ASN A 1 85 ? -14.016 -4.219 -1.852 1 87.38 85 ASN A N 1
ATOM 655 C CA . ASN A 1 85 ? -14.031 -2.885 -1.261 1 87.38 85 ASN A CA 1
ATOM 656 C C . ASN A 1 85 ? -15.055 -1.981 -1.939 1 87.38 85 ASN A C 1
ATOM 658 O O . ASN A 1 85 ? -15.188 -0.809 -1.585 1 87.38 85 ASN A O 1
ATOM 662 N N . LYS A 1 86 ? -15.516 -2.285 -3.01 1 78.62 86 LYS A N 1
ATOM 663 C CA . LYS A 1 86 ? -16.641 -1.577 -3.596 1 78.62 86 LYS A CA 1
ATOM 664 C C . LYS A 1 86 ? -17.875 -1.652 -2.688 1 78.62 86 LYS A C 1
ATOM 666 O O . LYS A 1 86 ? -18.656 -0.7 -2.607 1 78.62 86 LYS A O 1
ATOM 671 N N . ASN A 1 87 ? -18.062 -2.729 -2.057 1 58.09 87 ASN A N 1
ATOM 672 C CA . ASN A 1 87 ? -19.266 -2.943 -1.249 1 58.09 87 ASN A CA 1
ATOM 673 C C . ASN A 1 87 ? -19.203 -2.178 0.07 1 58.09 87 ASN A C 1
ATOM 675 O O . ASN A 1 87 ? -20.172 -2.152 0.829 1 58.09 87 ASN A O 1
ATOM 679 N N . ASN A 1 88 ? -18.094 -1.661 0.319 1 48.81 88 ASN A N 1
ATOM 680 C CA . ASN A 1 88 ? -18.031 -0.88 1.551 1 48.81 88 ASN A CA 1
ATOM 681 C C . ASN A 1 88 ? -18.422 0.575 1.31 1 48.81 88 ASN A C 1
ATOM 683 O O . ASN A 1 88 ? -18.359 1.4 2.223 1 48.81 88 ASN A O 1
ATOM 687 N N . ASP A 1 89 ? -18.562 1.128 0.039 1 41.03 89 ASP A N 1
ATOM 688 C CA . ASP A 1 89 ? -19.234 2.41 -0.137 1 41.03 89 ASP A CA 1
ATOM 689 C C . ASP A 1 89 ? -20.75 2.244 -0.064 1 41.03 89 ASP A C 1
ATOM 691 O O . ASP A 1 89 ? -21.297 1.224 -0.499 1 41.03 89 ASP A O 1
ATOM 695 N N . MET B 1 1 ? 14.102 -4.238 -8.82 1 74 1 MET B N 1
ATOM 696 C CA . MET B 1 1 ? 13.508 -3.719 -7.59 1 74 1 MET B CA 1
ATOM 697 C C . MET B 1 1 ? 13.281 -4.84 -6.578 1 74 1 MET B C 1
ATOM 699 O O . MET B 1 1 ? 12.641 -5.844 -6.891 1 74 1 MET B O 1
ATOM 703 N N . ARG B 1 2 ? 14.07 -4.766 -5.52 1 88.44 2 ARG B N 1
ATOM 704 C CA . ARG B 1 2 ? 13.922 -5.867 -4.57 1 88.44 2 ARG B CA 1
ATOM 705 C C . ARG B 1 2 ? 13.398 -5.363 -3.229 1 88.44 2 ARG B C 1
ATOM 707 O O . ARG B 1 2 ? 13.727 -4.254 -2.805 1 88.44 2 ARG B O 1
ATOM 714 N N . CYS B 1 3 ? 12.469 -6.121 -2.631 1 96.75 3 CYS B N 1
ATOM 715 C CA . CYS B 1 3 ? 11.945 -5.961 -1.278 1 96.75 3 CYS B CA 1
ATOM 716 C C . CYS B 1 3 ? 12.008 -7.273 -0.51 1 96.75 3 CYS B C 1
ATOM 718 O O . CYS B 1 3 ? 10.977 -7.895 -0.255 1 96.75 3 CYS B O 1
ATOM 720 N N . PRO B 1 4 ? 13.195 -7.57 -0.104 1 96.75 4 PRO B N 1
ATOM 721 C CA . PRO B 1 4 ? 13.391 -8.953 0.346 1 96.75 4 PRO B CA 1
ATOM 722 C C . PRO B 1 4 ? 12.453 -9.344 1.48 1 96.75 4 PRO B C 1
ATOM 724 O O . PRO B 1 4 ? 11.836 -10.414 1.437 1 96.75 4 PRO B O 1
ATOM 727 N N . LYS B 1 5 ? 12.359 -8.523 2.514 1 97.12 5 LYS B N 1
ATOM 728 C CA . LYS B 1 5 ? 11.477 -8.867 3.631 1 97.12 5 LYS B CA 1
ATOM 729 C C . LYS B 1 5 ? 10.023 -8.914 3.186 1 97.12 5 LYS B C 1
ATOM 731 O O . LYS B 1 5 ? 9.281 -9.836 3.559 1 97.12 5 LYS B O 1
ATOM 736 N N . MET B 1 6 ? 9.633 -7.977 2.389 1 95.94 6 MET B N 1
ATOM 737 C CA . MET B 1 6 ? 8.258 -7.941 1.88 1 95.94 6 MET B CA 1
ATOM 738 C C . MET B 1 6 ? 7.98 -9.141 0.984 1 95.94 6 MET B C 1
ATOM 740 O O . MET B 1 6 ? 6.895 -9.727 1.038 1 95.94 6 MET B O 1
ATOM 744 N N . GLU B 1 7 ? 8.922 -9.461 0.172 1 95.81 7 GLU B N 1
ATOM 745 C CA . GLU B 1 7 ? 8.773 -10.609 -0.727 1 95.81 7 GLU B CA 1
ATOM 746 C C . GLU B 1 7 ? 8.555 -11.898 0.054 1 95.81 7 GLU B C 1
ATOM 748 O O . GLU B 1 7 ? 7.629 -12.656 -0.24 1 95.81 7 GLU B O 1
ATOM 753 N N . GLN B 1 8 ? 9.414 -12.109 1.019 1 96.38 8 GLN B N 1
ATOM 754 C CA . GLN B 1 8 ? 9.305 -13.32 1.828 1 96.38 8 GLN B CA 1
ATOM 755 C C . GLN B 1 8 ? 8 -13.328 2.623 1 96.38 8 GLN B C 1
ATOM 757 O O . GLN B 1 8 ? 7.336 -14.359 2.723 1 96.38 8 GLN B O 1
ATOM 762 N N . CYS B 1 9 ? 7.645 -12.273 3.229 1 97.12 9 CYS B N 1
ATOM 763 C CA . CYS B 1 9 ? 6.402 -12.148 3.984 1 97.12 9 CYS B CA 1
ATOM 764 C C . CYS B 1 9 ? 5.195 -12.422 3.098 1 97.12 9 CYS B C 1
ATOM 766 O O . CYS B 1 9 ? 4.277 -13.141 3.496 1 97.12 9 CYS B O 1
ATOM 768 N N . SER B 1 10 ? 5.211 -11.852 1.916 1 96.31 10 SER B N 1
ATOM 769 C CA . SER B 1 10 ? 4.113 -12.039 0.975 1 96.31 10 SER B CA 1
ATOM 770 C C . SER B 1 10 ? 3.986 -13.5 0.549 1 96.31 10 SER B C 1
ATOM 772 O O . SER B 1 10 ? 2.877 -14.008 0.386 1 96.31 10 SER B O 1
ATOM 774 N N . LEU B 1 11 ? 5.117 -14.086 0.357 1 94.81 11 LEU B N 1
ATOM 775 C CA . LEU B 1 11 ? 5.105 -15.5 -0.006 1 94.81 11 LEU B CA 1
ATOM 776 C C . LEU B 1 11 ? 4.465 -16.328 1.095 1 94.81 11 LEU B C 1
ATOM 778 O O . LEU B 1 11 ? 3.689 -17.25 0.811 1 94.81 11 LEU B O 1
ATOM 782 N N . ASN B 1 12 ? 4.805 -16.031 2.35 1 96.12 12 ASN B N 1
ATOM 783 C CA . ASN B 1 12 ? 4.18 -16.719 3.475 1 96.12 12 ASN B CA 1
ATOM 784 C C . ASN B 1 12 ? 2.664 -16.547 3.461 1 96.12 12 ASN B C 1
ATOM 786 O O . ASN B 1 12 ? 1.928 -17.484 3.783 1 96.12 12 ASN B O 1
ATOM 790 N N . CYS B 1 13 ? 2.219 -15.43 3.105 1 96.5 13 CYS B N 1
ATOM 791 C CA . CYS B 1 13 ? 0.785 -15.172 3.018 1 96.5 13 CYS B CA 1
ATOM 792 C C . CYS B 1 13 ? 0.16 -15.953 1.867 1 96.5 13 CYS B C 1
ATOM 794 O O . CYS B 1 13 ? -0.926 -16.516 2.012 1 96.5 13 CYS B O 1
ATOM 796 N N . MET B 1 14 ? 0.796 -16 0.73 1 93.38 14 MET B N 1
ATOM 797 C CA . MET B 1 14 ? 0.255 -16.688 -0.441 1 93.38 14 MET B CA 1
ATOM 798 C C . MET B 1 14 ? 0.181 -18.188 -0.208 1 93.38 14 MET B C 1
ATOM 800 O O . MET B 1 14 ? -0.704 -18.859 -0.74 1 93.38 14 MET B O 1
ATOM 804 N N . ASN B 1 15 ? 1.013 -18.688 0.663 1 92.06 15 ASN B N 1
ATOM 805 C CA . ASN B 1 15 ? 1.011 -20.109 0.997 1 92.06 15 ASN B CA 1
ATOM 806 C C . ASN B 1 15 ? -0.215 -20.484 1.82 1 92.06 15 ASN B C 1
ATOM 808 O O . ASN B 1 15 ? -0.536 -21.672 1.955 1 92.06 15 ASN B O 1
ATOM 812 N N . LYS B 1 16 ? -0.914 -19.484 2.338 1 91.44 16 LYS B N 1
ATOM 813 C CA . LYS B 1 16 ? -2.137 -19.719 3.098 1 91.44 16 LYS B CA 1
ATOM 814 C C . LYS B 1 16 ? -3.359 -19.719 2.186 1 91.44 16 LYS B C 1
ATOM 816 O O . LYS B 1 16 ? -4.461 -20.078 2.615 1 91.44 16 LYS B O 1
ATOM 821 N N . GLY B 1 17 ? -3.146 -19.359 0.988 1 88.5 17 GLY B N 1
ATOM 822 C CA . GLY B 1 17 ? -4.207 -19.281 -0.004 1 88.5 17 GLY B CA 1
ATOM 823 C C . GLY B 1 17 ? -4.465 -17.875 -0.489 1 88.5 17 GLY B C 1
ATOM 824 O O . GLY B 1 17 ? -4.199 -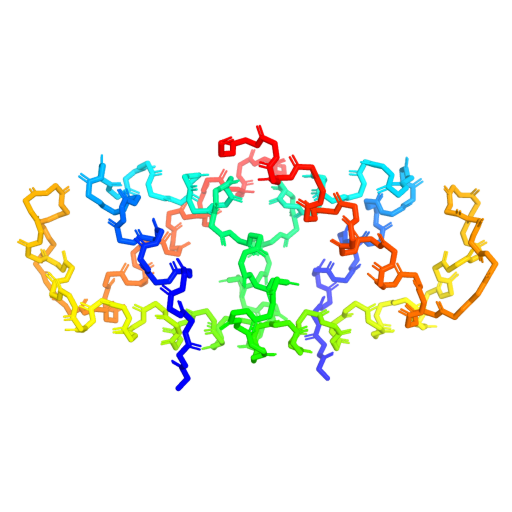16.906 0.23 1 88.5 17 GLY B O 1
ATOM 825 N N . LEU B 1 18 ? -5.012 -17.75 -1.646 1 85.12 18 LEU B N 1
ATOM 826 C CA . LEU B 1 18 ? -5.207 -16.453 -2.305 1 85.12 18 LEU B CA 1
ATOM 827 C C . LEU B 1 18 ? -6.227 -15.609 -1.549 1 85.12 18 LEU B C 1
ATOM 829 O O . LEU B 1 18 ? -6.082 -14.391 -1.466 1 85.12 18 LEU B O 1
ATOM 833 N N . GLU B 1 19 ? -7.238 -16.297 -0.988 1 87.12 19 GLU B N 1
ATOM 834 C CA . GLU B 1 19 ? -8.32 -15.586 -0.304 1 87.12 19 GLU B CA 1
ATOM 835 C C . GLU B 1 19 ? -7.816 -14.891 0.956 1 87.12 19 GLU B C 1
ATOM 837 O O . GLU B 1 19 ? -8.297 -13.812 1.307 1 87.12 19 GLU B O 1
ATOM 842 N N . SER B 1 20 ? -6.781 -15.516 1.534 1 91.62 20 SER B N 1
ATOM 843 C CA . SER B 1 20 ? -6.285 -14.961 2.789 1 91.62 20 SER B CA 1
ATOM 844 C C . SER B 1 20 ? -5.051 -14.094 2.559 1 91.62 20 SER B C 1
ATOM 846 O O . SER B 1 20 ? -4.621 -13.367 3.457 1 91.62 20 SER B O 1
ATOM 848 N N . ALA B 1 21 ? -4.492 -14.117 1.411 1 92.69 21 ALA B N 1
ATOM 849 C CA . ALA B 1 21 ? -3.197 -13.484 1.153 1 92.69 21 ALA B CA 1
ATOM 850 C C . ALA B 1 21 ? -3.289 -11.969 1.271 1 92.69 21 ALA B C 1
ATOM 852 O O . ALA B 1 21 ? -2.422 -11.336 1.874 1 92.69 21 ALA B O 1
ATOM 853 N N . LEU B 1 22 ? -4.367 -11.367 0.77 1 89.88 22 LEU B N 1
ATOM 854 C CA . LEU B 1 22 ? -4.457 -9.914 0.728 1 89.88 22 LEU B CA 1
ATOM 855 C C . LEU B 1 22 ? -4.559 -9.336 2.135 1 89.88 22 LEU B C 1
ATOM 857 O O . LEU B 1 22 ? -3.732 -8.516 2.535 1 89.88 22 LEU B O 1
ATOM 861 N N . PRO B 1 23 ? -5.605 -9.828 2.916 1 91.25 23 PRO B N 1
ATOM 862 C CA . PRO B 1 23 ? -5.633 -9.312 4.289 1 91.25 23 PRO B CA 1
ATOM 863 C C . PRO B 1 23 ? -4.352 -9.617 5.059 1 91.25 23 PRO B C 1
ATOM 865 O O . PRO B 1 23 ? -3.908 -8.805 5.875 1 91.25 23 PRO B O 1
ATOM 868 N N . CYS B 1 24 ? -3.781 -10.727 4.773 1 94.62 24 CYS B N 1
ATOM 869 C CA . CYS B 1 24 ? -2.539 -11.125 5.426 1 94.62 24 CYS B CA 1
ATOM 870 C C . CYS B 1 24 ? -1.404 -10.18 5.066 1 94.62 24 CYS B C 1
ATOM 872 O O . CYS B 1 24 ? -0.657 -9.734 5.941 1 94.62 24 CYS B O 1
ATOM 874 N N . VAL B 1 25 ? -1.187 -9.82 3.768 1 94.94 25 VAL B N 1
ATOM 875 C CA . VAL B 1 25 ? -0.138 -8.914 3.309 1 94.94 25 VAL B CA 1
ATOM 876 C C . VAL B 1 25 ? -0.368 -7.52 3.891 1 94.94 25 VAL B C 1
ATOM 878 O O . VAL B 1 25 ? 0.569 -6.883 4.375 1 94.94 25 VAL B O 1
ATOM 881 N N . ILE B 1 26 ? -1.608 -7.086 3.92 1 91.94 26 ILE B N 1
ATOM 882 C CA . ILE B 1 26 ? -1.955 -5.766 4.43 1 91.94 26 ILE B CA 1
ATOM 883 C C . ILE B 1 26 ? -1.601 -5.676 5.91 1 91.94 26 ILE B C 1
ATOM 885 O O . ILE B 1 26 ? -1.055 -4.664 6.363 1 91.94 26 ILE B O 1
ATOM 889 N N . LYS B 1 27 ? -1.825 -6.707 6.586 1 92 27 LYS B N 1
ATOM 890 C CA . LYS B 1 27 ? -1.637 -6.691 8.039 1 92 27 LYS B CA 1
ATOM 891 C C . LYS B 1 27 ? -0.169 -6.898 8.398 1 92 27 LYS B C 1
ATOM 893 O O . LYS B 1 27 ? 0.341 -6.266 9.328 1 92 27 LYS B O 1
ATOM 898 N N . HIS B 1 28 ? 0.493 -7.707 7.582 1 94.19 28 HIS B N 1
ATOM 899 C CA . HIS B 1 28 ? 1.772 -8.188 8.094 1 94.19 28 HIS B CA 1
ATOM 900 C C . HIS B 1 28 ? 2.932 -7.668 7.246 1 94.19 28 HIS B C 1
ATOM 902 O O . HIS B 1 28 ? 4.066 -7.582 7.727 1 94.19 28 HIS B O 1
ATOM 908 N N . CYS B 1 29 ? 2.711 -7.371 6.047 1 96.62 29 CYS B N 1
ATOM 909 C CA . CYS B 1 29 ? 3.85 -7.238 5.145 1 96.62 29 CYS B CA 1
ATOM 910 C C . CYS B 1 29 ? 4.016 -5.793 4.691 1 96.62 29 CYS B C 1
ATOM 912 O O . CYS B 1 29 ? 5.129 -5.359 4.379 1 96.62 29 CY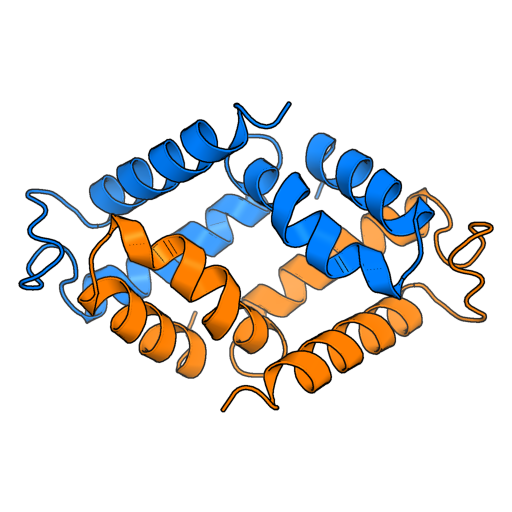S B O 1
ATOM 914 N N . ASN B 1 30 ? 2.996 -4.973 4.629 1 94.06 30 ASN B N 1
ATOM 915 C CA . ASN B 1 30 ? 3.053 -3.609 4.109 1 94.06 30 ASN B CA 1
ATOM 916 C C . ASN B 1 30 ? 4.027 -2.744 4.906 1 94.06 30 ASN B C 1
ATOM 918 O O . ASN B 1 30 ? 4.637 -1.823 4.359 1 94.06 30 ASN B O 1
ATOM 922 N N . VAL B 1 31 ? 4.195 -3.068 6.152 1 94.88 31 VAL B N 1
ATOM 923 C CA . VAL B 1 31 ? 5.074 -2.289 7.016 1 94.88 31 VAL B CA 1
ATOM 924 C C . VAL B 1 31 ? 6.496 -2.318 6.469 1 94.88 31 VAL B C 1
ATOM 926 O O . VAL B 1 31 ? 7.258 -1.366 6.648 1 94.88 31 VAL B O 1
ATOM 929 N N . HIS B 1 32 ? 6.824 -3.316 5.672 1 96.25 32 HIS B N 1
ATOM 930 C CA . HIS B 1 32 ? 8.188 -3.48 5.172 1 96.25 32 HIS B CA 1
ATOM 931 C C . HIS B 1 32 ? 8.477 -2.51 4.031 1 96.25 32 HIS B C 1
ATOM 933 O O . HIS B 1 32 ? 9.625 -2.334 3.637 1 96.25 32 HIS B O 1
ATOM 939 N N . CYS B 1 33 ? 7.426 -1.849 3.652 1 95.81 33 CYS B N 1
ATOM 940 C CA . CYS B 1 33 ? 7.633 -0.718 2.754 1 95.81 33 CYS B CA 1
ATOM 941 C C . CYS B 1 33 ? 8.43 0.385 3.439 1 95.81 33 CYS B C 1
ATOM 943 O O . CYS B 1 33 ? 9.156 1.136 2.781 1 95.81 33 CYS B O 1
ATOM 945 N N . PHE B 1 34 ? 8.375 0.385 4.734 1 96.62 34 PHE B N 1
ATOM 946 C CA . PHE B 1 34 ? 8.805 1.607 5.402 1 96.62 34 PHE B CA 1
ATOM 947 C C . PHE B 1 34 ? 9.969 1.329 6.344 1 96.62 34 PHE B C 1
ATOM 949 O O . PHE B 1 34 ? 10.484 2.244 6.984 1 96.62 34 PHE B O 1
ATOM 956 N N . ASP B 1 35 ? 10.477 0.146 6.406 1 95.5 35 ASP B N 1
ATOM 957 C CA . ASP B 1 35 ? 11.516 -0.177 7.383 1 95.5 35 ASP B CA 1
ATOM 958 C C . ASP B 1 35 ? 12.883 -0.297 6.711 1 95.5 35 ASP B C 1
ATOM 960 O O . ASP B 1 35 ? 13.781 -0.951 7.238 1 95.5 35 ASP B O 1
ATOM 964 N N . GLY B 1 36 ? 12.953 0.311 5.449 1 94.69 36 GLY B N 1
ATOM 965 C CA . GLY B 1 36 ? 14.234 0.327 4.77 1 94.69 36 GLY B CA 1
ATOM 966 C C . GLY B 1 36 ? 14.406 -0.82 3.789 1 94.69 36 GLY B C 1
ATOM 967 O O . GLY B 1 36 ? 15.398 -0.881 3.064 1 94.69 36 GLY B O 1
ATOM 968 N N . ASP B 1 37 ? 13.438 -1.718 3.711 1 95.56 37 ASP B N 1
ATOM 969 C CA . ASP B 1 37 ? 13.516 -2.926 2.896 1 95.56 37 ASP B CA 1
ATOM 970 C C . ASP B 1 37 ? 13.164 -2.631 1.438 1 95.56 37 ASP B C 1
ATOM 972 O O . ASP B 1 37 ? 13.641 -3.318 0.531 1 95.56 37 ASP B O 1
ATOM 976 N N . CYS B 1 38 ? 12.344 -1.705 1.31 1 96.75 38 CYS B N 1
ATOM 977 C CA . CYS B 1 38 ? 11.773 -1.468 -0.01 1 96.75 38 CYS B CA 1
ATOM 978 C C . CYS B 1 38 ? 11.742 0.022 -0.333 1 96.75 38 CYS B C 1
ATOM 980 O O . CYS B 1 38 ? 10.672 0.619 -0.446 1 96.75 38 CYS B O 1
ATOM 982 N N . PRO B 1 39 ? 12.883 0.64 -0.717 1 95.94 39 PRO B N 1
ATOM 983 C CA . PRO B 1 39 ? 12.984 2.09 -0.898 1 95.94 39 PRO B CA 1
ATOM 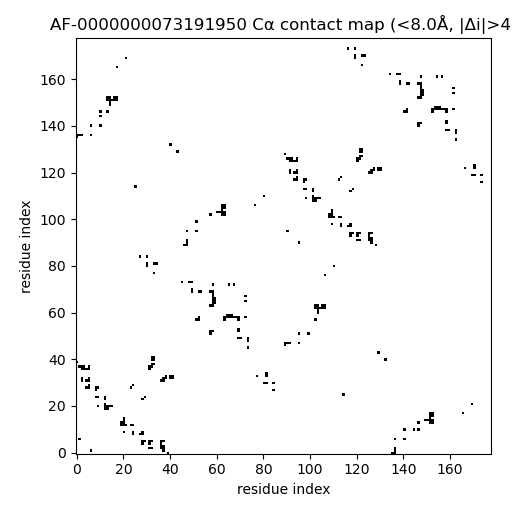984 C C . PRO B 1 39 ? 12.062 2.611 -2.002 1 95.94 39 PRO B C 1
ATOM 986 O O . PRO B 1 39 ? 11.586 3.746 -1.925 1 95.94 39 PRO B O 1
ATOM 989 N N . GLN B 1 40 ? 11.906 1.81 -3.057 1 94.12 40 GLN B N 1
ATOM 990 C CA . GLN B 1 40 ? 11.047 2.258 -4.141 1 94.12 40 GLN B CA 1
ATOM 991 C C . GLN B 1 40 ? 9.594 2.389 -3.674 1 94.12 40 GLN B C 1
ATOM 993 O O . GLN B 1 40 ? 8.883 3.301 -4.094 1 94.12 40 GLN B O 1
ATOM 998 N N . CYS B 1 41 ? 9.133 1.519 -2.803 1 95.94 41 CYS B N 1
ATOM 999 C CA . CYS B 1 41 ? 7.801 1.588 -2.219 1 95.94 41 CYS B CA 1
ATOM 1000 C C . CYS B 1 41 ? 7.66 2.812 -1.32 1 95.94 41 CYS B C 1
ATOM 1002 O O . CYS B 1 41 ? 6.676 3.547 -1.414 1 95.94 41 CYS B O 1
ATOM 1004 N N . ALA B 1 42 ? 8.633 3.025 -0.491 1 96.56 42 ALA B N 1
ATOM 1005 C CA . ALA B 1 42 ? 8.617 4.16 0.431 1 96.56 42 ALA B CA 1
ATOM 1006 C C . ALA B 1 42 ? 8.625 5.484 -0.327 1 96.56 42 ALA B C 1
ATOM 1008 O O . ALA B 1 42 ? 7.93 6.43 0.061 1 96.56 42 ALA B O 1
ATOM 1009 N N . SER B 1 43 ? 9.422 5.508 -1.348 1 96.12 43 SER B N 1
ATOM 1010 C CA . SER B 1 43 ? 9.523 6.738 -2.129 1 96.12 43 SER B CA 1
ATOM 1011 C C . SER B 1 43 ? 8.195 7.078 -2.799 1 96.12 43 SER B C 1
ATOM 1013 O O . SER B 1 43 ? 7.805 8.242 -2.855 1 96.12 43 SER B O 1
ATOM 1015 N N . MET B 1 44 ? 7.543 6.062 -3.285 1 94.69 44 MET B N 1
ATOM 1016 C CA . MET B 1 44 ? 6.242 6.281 -3.918 1 94.69 44 MET B CA 1
ATOM 1017 C C . MET B 1 44 ? 5.219 6.766 -2.9 1 94.69 44 MET B C 1
ATOM 1019 O O . MET B 1 44 ? 4.516 7.75 -3.139 1 94.69 44 MET B O 1
ATOM 1023 N N . ALA B 1 45 ? 5.168 6.168 -1.778 1 96.06 45 ALA B N 1
ATOM 1024 C CA . ALA B 1 45 ? 4.238 6.566 -0.724 1 96.06 45 ALA B CA 1
ATOM 1025 C C . ALA B 1 45 ? 4.516 7.992 -0.256 1 96.06 45 ALA B C 1
ATOM 1027 O O . ALA B 1 45 ? 3.586 8.773 -0.044 1 96.06 45 ALA B O 1
ATOM 1028 N N . LYS B 1 46 ? 5.762 8.273 -0.106 1 97.06 46 LYS B N 1
ATOM 1029 C CA . LYS B 1 46 ? 6.184 9.602 0.325 1 97.06 46 LYS B CA 1
ATOM 1030 C C . LYS B 1 46 ? 5.73 10.672 -0.664 1 97.06 46 LYS B C 1
ATOM 1032 O O . LYS B 1 46 ? 5.215 11.711 -0.263 1 97.06 46 LYS B O 1
ATOM 1037 N N . ARG B 1 47 ? 5.938 10.367 -1.896 1 96.62 47 ARG B N 1
ATOM 1038 C CA . ARG B 1 47 ? 5.562 11.336 -2.922 1 96.62 47 ARG B CA 1
ATOM 1039 C C . ARG B 1 47 ? 4.066 11.609 -2.898 1 96.62 47 ARG B C 1
ATOM 1041 O O . ARG B 1 47 ? 3.639 12.766 -2.967 1 96.62 47 ARG B O 1
ATOM 1048 N N . ILE B 1 48 ? 3.283 10.594 -2.777 1 95.5 48 ILE B N 1
ATOM 1049 C CA . ILE B 1 48 ? 1.833 10.742 -2.752 1 95.5 48 ILE B CA 1
ATOM 1050 C C . ILE B 1 48 ? 1.416 11.5 -1.493 1 95.5 48 ILE B C 1
ATOM 1052 O O . ILE B 1 48 ? 0.646 12.461 -1.566 1 95.5 48 ILE B O 1
ATOM 1056 N N . PHE B 1 49 ? 1.993 11.141 -0.387 1 96.25 49 PHE B N 1
ATOM 1057 C CA . PHE B 1 49 ? 1.668 11.766 0.89 1 96.25 49 PHE B CA 1
ATOM 1058 C C . PHE B 1 49 ? 2.02 13.242 0.873 1 96.25 49 PHE B C 1
ATOM 1060 O O . PHE B 1 49 ? 1.217 14.086 1.288 1 96.25 49 PHE B O 1
ATOM 1067 N N . LEU B 1 50 ? 3.217 13.586 0.412 1 97.44 50 LEU B N 1
ATOM 1068 C CA . LEU B 1 50 ? 3.672 14.969 0.421 1 97.44 50 LEU B CA 1
ATOM 1069 C C . LEU B 1 50 ? 2.811 15.828 -0.497 1 97.44 50 LEU B C 1
ATOM 1071 O O . LEU B 1 50 ? 2.516 16.984 -0.176 1 97.44 50 LEU B O 1
ATOM 1075 N N . HIS B 1 51 ? 2.475 15.219 -1.58 1 96.62 51 HIS B N 1
ATOM 1076 C CA . HIS B 1 51 ? 1.585 15.945 -2.482 1 96.62 51 HIS B CA 1
ATOM 1077 C C . HIS B 1 51 ? 0.265 16.281 -1.799 1 96.62 51 HIS B C 1
ATOM 1079 O O . HIS B 1 51 ? -0.162 17.438 -1.804 1 96.62 51 HIS B O 1
ATOM 1085 N N . ILE B 1 52 ? -0.377 15.367 -1.179 1 96.31 52 ILE B N 1
ATOM 1086 C CA . ILE B 1 52 ? -1.642 15.57 -0.478 1 96.31 52 ILE B CA 1
ATOM 1087 C C . ILE B 1 52 ? -1.453 16.578 0.647 1 96.31 52 ILE B C 1
ATOM 1089 O O . ILE B 1 52 ? -2.262 17.5 0.803 1 96.31 52 ILE B O 1
ATOM 1093 N N . CYS B 1 53 ? -0.468 16.391 1.348 1 97.19 53 CYS B N 1
ATOM 1094 C CA . CYS B 1 53 ? -0.179 17.188 2.529 1 97.19 53 CYS B CA 1
ATOM 1095 C C . CYS B 1 53 ? 0.014 18.656 2.158 1 97.19 53 CYS B C 1
ATOM 1097 O O . CYS B 1 53 ? -0.555 19.547 2.799 1 97.19 53 CYS B O 1
ATOM 1099 N N . ARG B 1 54 ? 0.798 18.891 1.122 1 97 54 ARG B N 1
ATOM 1100 C CA . ARG B 1 54 ? 1.1 20.266 0.711 1 97 54 ARG B CA 1
ATOM 1101 C C . ARG B 1 54 ? -0.126 20.938 0.104 1 97 54 ARG B C 1
ATOM 1103 O O . ARG B 1 54 ? -0.427 22.078 0.417 1 97 54 ARG B O 1
ATOM 1110 N N . GLU B 1 55 ? -0.799 20.156 -0.601 1 95.94 55 GLU B N 1
ATOM 1111 C CA . GLU B 1 55 ? -1.94 20.719 -1.323 1 95.94 55 GLU B CA 1
ATOM 1112 C C . GLU B 1 55 ? -3.074 21.078 -0.368 1 95.94 55 GLU B C 1
ATOM 1114 O O . GLU B 1 55 ? -3.848 22 -0.637 1 95.94 55 GLU B O 1
ATOM 1119 N N . ASN B 1 56 ? -3.109 20.422 0.751 1 95.31 56 ASN B N 1
ATOM 1120 C CA . ASN B 1 56 ? -4.258 20.609 1.631 1 95.31 56 ASN B CA 1
ATOM 1121 C C . ASN B 1 56 ? -3.842 21.156 2.992 1 95.31 56 ASN B C 1
ATOM 1123 O O . ASN B 1 56 ? -4.641 21.172 3.93 1 95.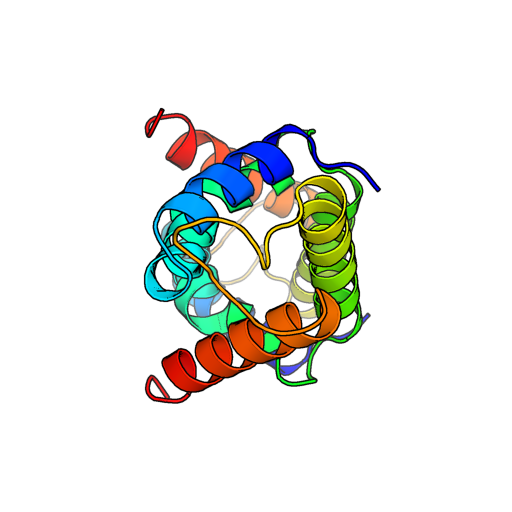31 56 ASN B O 1
ATOM 1127 N N . ASP B 1 57 ? -2.586 21.5 3.076 1 95.25 57 ASP B N 1
ATOM 1128 C CA . ASP B 1 57 ? -2.064 22.062 4.32 1 95.25 57 ASP B CA 1
ATOM 1129 C C . ASP B 1 57 ? -2.428 21.188 5.512 1 95.25 57 ASP B C 1
ATOM 1131 O O . ASP B 1 57 ? -2.977 21.656 6.504 1 95.25 57 ASP B O 1
ATOM 1135 N N . VAL B 1 58 ? -2.105 19.969 5.484 1 96.19 58 VAL B N 1
ATOM 1136 C CA . VAL B 1 58 ? -2.529 18.922 6.41 1 96.19 58 VAL B CA 1
ATOM 1137 C C . VAL B 1 58 ? -2.033 19.234 7.816 1 96.19 58 VAL B C 1
ATOM 1139 O O . VAL B 1 58 ? -2.764 19.062 8.797 1 96.19 58 VAL B O 1
ATOM 1142 N N . PRO B 1 59 ? -0.8 19.75 8 1 95.38 59 PRO B N 1
ATOM 1143 C CA . PRO B 1 59 ? -0.316 19.984 9.359 1 95.38 59 PRO B CA 1
ATOM 1144 C C . PRO B 1 59 ? -1.198 20.969 10.133 1 95.38 59 PRO B C 1
ATOM 1146 O O . PRO B 1 59 ? -1.216 20.938 11.367 1 95.38 59 PRO B O 1
ATOM 1149 N N . HIS B 1 60 ? -2.008 21.75 9.406 1 94.5 60 HIS B N 1
ATOM 1150 C CA . HIS B 1 60 ? -2.807 22.766 10.07 1 94.5 60 HIS B CA 1
ATOM 1151 C C . HIS B 1 60 ? -4.285 22.391 10.086 1 94.5 60 HIS B C 1
ATOM 1153 O O . HIS B 1 60 ? -5.133 23.203 10.461 1 94.5 60 HIS B O 1
ATOM 1159 N N . LEU B 1 61 ? -4.582 21.172 9.727 1 94 61 LEU B N 1
ATOM 1160 C CA . LEU B 1 61 ? -5.953 20.703 9.891 1 94 61 LEU B CA 1
ATOM 1161 C C . LEU B 1 61 ? -6.332 20.625 11.367 1 94 61 LEU B C 1
ATOM 1163 O O . LEU B 1 61 ? -5.5 20.281 12.211 1 94 61 LEU B O 1
ATOM 1167 N N . PRO B 1 62 ? -7.508 20.938 11.734 1 92.44 62 PRO B N 1
ATOM 1168 C CA . PRO B 1 62 ? -7.934 21.031 13.133 1 92.44 62 PRO B CA 1
ATOM 1169 C C . PRO B 1 62 ? -7.641 19.766 13.922 1 92.44 62 PRO B C 1
ATOM 1171 O O . PRO B 1 62 ? -7.266 19.828 15.094 1 92.44 62 PRO B O 1
ATOM 1174 N N . MET B 1 63 ? -7.676 18.578 13.344 1 91.62 63 MET B N 1
ATOM 1175 C CA . MET B 1 63 ? -7.5 17.328 14.078 1 91.62 63 MET B CA 1
ATOM 1176 C C . MET B 1 63 ? -6.055 16.844 14 1 91.62 63 MET B C 1
ATOM 1178 O O . MET B 1 63 ? -5.672 15.906 14.688 1 91.62 63 MET B O 1
ATOM 1182 N N . VAL B 1 64 ? -5.215 17.375 13.195 1 91.5 64 VAL B N 1
ATOM 1183 C CA . VAL B 1 64 ? -3.822 16.969 13.047 1 91.5 64 VAL B CA 1
ATOM 1184 C C . VAL B 1 64 ? -2.926 17.891 13.867 1 91.5 64 VAL B C 1
ATOM 1186 O O . VAL B 1 64 ? -2.197 17.438 14.75 1 91.5 64 VAL B O 1
ATOM 1189 N N . MET B 1 65 ? -2.99 19.141 13.703 1 90.31 65 MET B N 1
ATOM 1190 C CA . MET B 1 65 ? -2.271 20.172 14.453 1 90.31 65 MET B CA 1
ATOM 1191 C C . MET B 1 65 ? -0.816 19.766 14.672 1 90.31 65 MET B C 1
ATOM 1193 O O . MET B 1 65 ? -0.366 19.641 15.812 1 90.31 65 MET B O 1
ATOM 1197 N N . PHE B 1 66 ? -0.123 19.641 13.656 1 93.94 66 PHE B N 1
ATOM 1198 C CA . PHE B 1 66 ? 1.292 19.297 13.648 1 93.94 66 PHE B CA 1
ATOM 1199 C C . PHE B 1 66 ? 2.15 20.516 13.336 1 93.94 66 PHE B C 1
ATOM 1201 O O . PHE B 1 66 ? 1.903 21.219 12.359 1 93.94 66 PHE B O 1
ATOM 1208 N N . ASN B 1 67 ? 3.039 20.766 14.297 1 93.12 67 ASN B N 1
ATOM 1209 C CA . ASN B 1 67 ? 3.961 21.875 14.094 1 93.12 67 ASN B CA 1
ATOM 1210 C C . ASN B 1 67 ? 5.191 21.438 13.297 1 93.12 67 ASN B C 1
ATOM 1212 O O . ASN B 1 67 ? 6.137 20.891 13.867 1 93.12 67 ASN B O 1
ATOM 1216 N N . GLY B 1 68 ? 5.176 21.531 12.094 1 95.69 68 GLY B N 1
ATOM 1217 C CA . GLY B 1 68 ? 6.301 21.141 11.258 1 95.69 68 GLY B CA 1
ATOM 1218 C C . GLY B 1 68 ? 5.953 21.078 9.781 1 95.69 68 GLY B C 1
ATOM 1219 O O . GLY B 1 68 ? 4.965 21.672 9.344 1 95.69 68 GLY B O 1
ATOM 1220 N N . THR B 1 69 ? 6.812 20.438 9.031 1 97.31 69 THR B N 1
ATOM 1221 C CA . THR B 1 69 ? 6.648 20.328 7.586 1 97.31 69 THR B CA 1
ATOM 1222 C C . THR B 1 69 ? 5.906 19.031 7.23 1 97.31 69 THR B C 1
ATOM 1224 O O . THR B 1 69 ? 5.82 18.125 8.047 1 97.31 69 THR B O 1
ATOM 1227 N N . CYS B 1 70 ? 5.441 18.938 6.055 1 98 70 CYS B N 1
ATOM 1228 C CA . CYS B 1 70 ? 4.836 17.719 5.547 1 98 70 CYS B CA 1
ATOM 1229 C C . CYS B 1 70 ? 5.82 16.547 5.613 1 98 70 CYS B C 1
ATOM 1231 O O . CYS B 1 70 ? 5.438 15.422 5.914 1 98 70 CYS B O 1
ATOM 1233 N N . LEU B 1 71 ? 7.074 16.844 5.301 1 98 71 LEU B N 1
ATOM 1234 C CA . LEU B 1 71 ? 8.086 15.789 5.395 1 98 71 LEU B CA 1
ATOM 1235 C C . LEU B 1 71 ? 8.203 15.273 6.824 1 98 71 LEU B C 1
ATOM 1237 O O . LEU B 1 71 ? 8.312 14.07 7.047 1 98 71 LEU B O 1
ATOM 1241 N N . GLY B 1 72 ? 8.195 16.203 7.703 1 97.19 72 GLY B N 1
ATOM 1242 C CA . GLY B 1 72 ? 8.234 15.812 9.102 1 97.19 72 GLY B CA 1
ATOM 1243 C C . GLY B 1 72 ? 7.016 15.016 9.531 1 97.19 72 GLY B C 1
ATOM 1244 O O . GLY B 1 72 ? 7.133 14.055 10.289 1 97.19 72 GLY B O 1
ATOM 1245 N N . LEU B 1 73 ? 5.91 15.406 9.117 1 96.56 73 LEU B N 1
ATOM 1246 C CA . LEU B 1 73 ? 4.68 14.688 9.445 1 96.56 73 LEU B CA 1
ATOM 1247 C C . LEU B 1 73 ? 4.707 13.273 8.875 1 96.56 73 LEU B C 1
ATOM 1249 O O . LEU B 1 73 ? 4.297 12.32 9.539 1 96.56 73 LEU B O 1
ATOM 1253 N N . PHE B 1 74 ? 5.164 13.117 7.668 1 96.5 74 PHE B N 1
ATOM 1254 C CA . PHE B 1 74 ? 5.312 11.805 7.059 1 96.5 74 PHE B CA 1
ATOM 1255 C C . PHE B 1 74 ? 6.188 10.898 7.926 1 96.5 74 PHE B C 1
ATOM 1257 O O . PHE B 1 74 ? 5.836 9.75 8.188 1 96.5 74 PHE B O 1
ATOM 1264 N N . ASP B 1 75 ? 7.285 11.43 8.336 1 96.31 75 ASP B N 1
ATOM 1265 C CA . ASP B 1 75 ? 8.211 10.656 9.156 1 96.31 75 ASP B CA 1
ATOM 1266 C C . ASP B 1 75 ? 7.551 10.203 10.453 1 96.31 75 ASP B C 1
ATOM 1268 O O . ASP B 1 75 ? 7.727 9.062 10.883 1 96.31 75 ASP B O 1
ATOM 1272 N N . LYS B 1 76 ? 6.895 11.125 11.055 1 94.31 76 LYS B N 1
ATOM 1273 C CA . LYS B 1 76 ? 6.203 10.789 12.297 1 94.31 76 LYS B CA 1
ATOM 1274 C C . LYS B 1 76 ? 5.172 9.688 12.078 1 94.31 76 LYS B C 1
ATOM 1276 O O . LYS B 1 76 ? 5.098 8.734 12.859 1 94.31 76 LYS B O 1
ATOM 1281 N N . VAL B 1 77 ? 4.363 9.758 11.055 1 93.62 77 VAL B N 1
ATOM 1282 C CA . VAL B 1 77 ? 3.307 8.797 10.75 1 93.62 77 VAL B CA 1
ATOM 1283 C C . VAL B 1 77 ? 3.922 7.43 10.469 1 93.62 77 VAL B C 1
ATOM 1285 O O . VAL B 1 77 ? 3.438 6.41 10.961 1 93.62 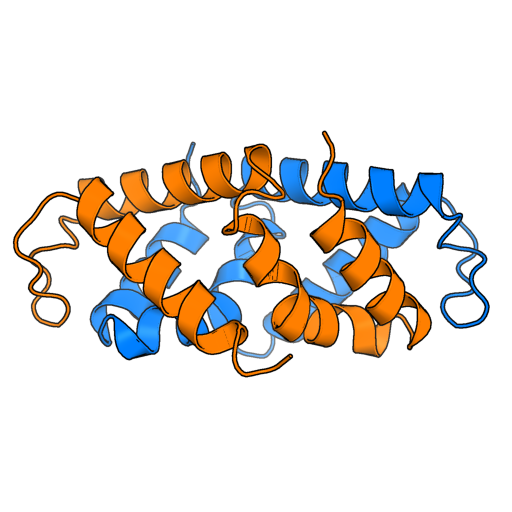77 VAL B O 1
ATOM 1288 N N . VAL B 1 78 ? 4.98 7.41 9.672 1 94.69 78 VAL B N 1
ATOM 1289 C CA . VAL B 1 78 ? 5.641 6.164 9.297 1 94.69 78 VAL B CA 1
ATOM 1290 C C . VAL B 1 78 ? 6.242 5.504 10.531 1 94.69 78 VAL B C 1
ATOM 1292 O O . VAL B 1 78 ? 6.164 4.281 10.688 1 94.69 78 VAL B O 1
ATOM 1295 N N . ARG B 1 79 ? 6.84 6.297 11.391 1 94.62 79 ARG B N 1
ATOM 1296 C CA . ARG B 1 79 ? 7.41 5.738 12.617 1 94.62 79 ARG B CA 1
ATOM 1297 C C . ARG B 1 79 ? 6.328 5.098 13.477 1 94.62 79 ARG B C 1
ATOM 1299 O O . ARG B 1 79 ? 6.531 4.016 14.031 1 94.62 79 ARG B O 1
ATOM 1306 N N . LYS B 1 80 ? 5.281 5.715 13.586 1 91.5 80 LYS B N 1
ATOM 1307 C CA . LYS B 1 80 ? 4.176 5.145 14.344 1 91.5 80 LYS B CA 1
ATOM 1308 C C . LYS B 1 80 ? 3.703 3.832 13.727 1 91.5 80 LYS B C 1
ATOM 1310 O O . LYS B 1 80 ? 3.395 2.877 14.445 1 91.5 80 LYS B O 1
ATOM 1315 N N . TYR B 1 81 ? 3.645 3.848 12.492 1 92.19 81 TYR B N 1
ATOM 1316 C CA . TYR B 1 81 ? 3.211 2.66 11.766 1 92.19 81 TYR B CA 1
ATOM 1317 C C . TYR B 1 81 ? 4.16 1.492 12.016 1 92.19 81 TYR B C 1
ATOM 1319 O O . TYR B 1 81 ? 3.721 0.374 12.289 1 92.19 81 TYR B O 1
ATOM 1327 N N . ILE B 1 82 ? 5.426 1.763 11.906 1 94 82 ILE B N 1
ATOM 1328 C CA . ILE B 1 82 ? 6.43 0.727 12.125 1 94 82 ILE B CA 1
ATOM 1329 C C . ILE B 1 82 ? 6.355 0.235 13.57 1 94 82 ILE B C 1
ATOM 1331 O O . ILE B 1 82 ? 6.379 -0.972 13.82 1 94 82 ILE B O 1
ATOM 1335 N N . ASP B 1 83 ? 6.23 1.179 14.492 1 92.62 83 ASP B N 1
ATOM 1336 C CA . ASP B 1 83 ? 6.184 0.829 15.906 1 92.62 83 ASP B CA 1
ATOM 1337 C C . ASP B 1 83 ? 4.957 -0.028 16.219 1 92.62 83 ASP B C 1
ATOM 1339 O O . ASP B 1 83 ? 5.023 -0.931 17.062 1 92.62 83 ASP B O 1
ATOM 1343 N N . ALA B 1 84 ? 3.889 0.221 15.586 1 89.5 84 ALA B N 1
ATOM 1344 C CA . ALA B 1 84 ? 2.648 -0.511 15.82 1 89.5 84 ALA B CA 1
ATOM 1345 C C . ALA B 1 84 ? 2.736 -1.934 15.273 1 89.5 84 ALA B C 1
ATOM 1347 O O . ALA B 1 84 ? 2.006 -2.822 15.719 1 89.5 84 ALA B O 1
ATOM 1348 N N . ASN B 1 85 ? 3.637 -2.17 14.359 1 87.31 85 ASN B N 1
ATOM 1349 C CA . ASN B 1 85 ? 3.705 -3.475 13.711 1 87.31 85 ASN B CA 1
ATOM 1350 C C . ASN B 1 85 ? 4.945 -4.254 14.141 1 87.31 85 ASN B C 1
ATOM 1352 O O . ASN B 1 85 ? 5.168 -5.375 13.688 1 87.31 85 ASN B O 1
ATOM 1356 N N . LYS B 1 86 ? 5.852 -3.682 14.695 1 78.69 86 LYS B N 1
ATOM 1357 C CA . LYS B 1 86 ? 6.953 -4.406 15.32 1 78.69 86 LYS B CA 1
ATOM 1358 C C . LYS B 1 86 ? 6.449 -5.309 16.453 1 78.69 86 LYS B C 1
ATOM 1360 O O . LYS B 1 86 ? 6.977 -6.402 16.656 1 78.69 86 LYS B O 1
ATOM 1365 N N . ASN B 1 87 ? 5.52 -4.887 17.141 1 57.78 87 ASN B N 1
ATOM 1366 C CA . ASN B 1 87 ? 5.035 -5.625 18.297 1 57.78 87 ASN B CA 1
ATOM 1367 C C . ASN B 1 87 ? 4.215 -6.844 17.891 1 57.78 87 ASN B C 1
ATOM 1369 O O . ASN B 1 87 ? 3.842 -7.66 18.734 1 57.78 87 ASN B O 1
ATOM 1373 N N . ASN B 1 88 ? 3.945 -6.914 16.672 1 48.56 88 ASN B N 1
ATOM 1374 C CA . ASN B 1 88 ? 3.215 -8.109 16.266 1 48.56 88 ASN B CA 1
ATOM 1375 C C . ASN B 1 88 ? 4.164 -9.242 15.883 1 48.56 88 ASN B C 1
ATOM 1377 O O . ASN B 1 88 ? 3.721 -10.312 15.477 1 48.56 88 ASN B O 1
ATOM 1381 N N . ASP B 1 89 ? 5.508 -9.078 15.656 1 41.19 89 ASP B N 1
ATOM 1382 C CA . ASP B 1 89 ? 6.402 -10.234 15.602 1 41.19 89 ASP B CA 1
ATOM 1383 C C . ASP B 1 89 ? 6.695 -10.766 17 1 41.19 89 ASP B C 1
ATOM 1385 O O . ASP B 1 89 ? 6.805 -10 17.953 1 41.19 89 ASP B O 1
#